Protein AF-A0A067DF90-F1 (afdb_monomer_lite)

Secondary structure (DSSP, 8-state):
----SS-HHHHTS-GGG---EE-TTTSSEE---S-HHHHHHHHHHHHHHHHS-TTSHHHHHHHHTT--SPP--------S--TT-TT--S--S-THHHHHHHHHHTT-

Structure (mmCIF, N/CA/C/O backbone):
data_AF-A0A067DF90-F1
#
_entry.id   AF-A0A067DF90-F1
#
loop_
_atom_site.group_PDB
_atom_site.id
_atom_site.type_symbol
_atom_site.label_atom_id
_atom_site.label_alt_id
_atom_site.label_comp_id
_atom_site.label_asym_id
_atom_site.label_entity_id
_atom_site.label_seq_id
_atom_site.pdbx_PDB_ins_code
_atom_site.Cartn_x
_atom_site.Cartn_y
_atom_site.Cartn_z
_atom_site.occupancy
_atom_site.B_iso_or_equiv
_atom_site.auth_seq_id
_atom_site.auth_comp_id
_atom_site.auth_asym_id
_atom_site.auth_atom_id
_atom_site.pdbx_PDB_model_num
ATOM 1 N N . MET A 1 1 ? 8.302 -11.011 -30.428 1.00 31.69 1 MET A N 1
ATOM 2 C CA . MET A 1 1 ? 8.936 -10.027 -29.526 1.00 31.69 1 MET A CA 1
ATOM 3 C C . MET A 1 1 ? 8.025 -9.886 -28.318 1.00 31.69 1 MET A C 1
ATOM 5 O O . MET A 1 1 ? 6.867 -9.534 -28.510 1.00 31.69 1 MET A O 1
ATOM 9 N N . VAL A 1 2 ? 8.470 -10.284 -27.124 1.00 34.84 2 VAL A N 1
ATOM 10 C CA . VAL A 1 2 ? 7.634 -10.216 -25.913 1.00 34.84 2 VAL A CA 1
ATOM 11 C C . VAL A 1 2 ? 7.670 -8.782 -25.394 1.00 34.84 2 VAL A C 1
ATOM 13 O O . VAL A 1 2 ? 8.728 -8.313 -24.986 1.00 34.84 2 VAL A O 1
ATOM 16 N N . LYS A 1 3 ? 6.527 -8.091 -25.425 1.00 39.72 3 LYS A N 1
ATOM 17 C CA . LYS A 1 3 ? 6.344 -6.819 -24.719 1.00 39.72 3 LYS A CA 1
ATOM 18 C C . LYS A 1 3 ? 6.401 -7.101 -23.213 1.00 39.72 3 LYS A C 1
ATOM 20 O O . LYS A 1 3 ? 5.570 -7.858 -22.715 1.00 39.72 3 LYS A O 1
ATOM 25 N N . LYS A 1 4 ? 7.376 -6.523 -22.511 1.00 48.94 4 LYS A N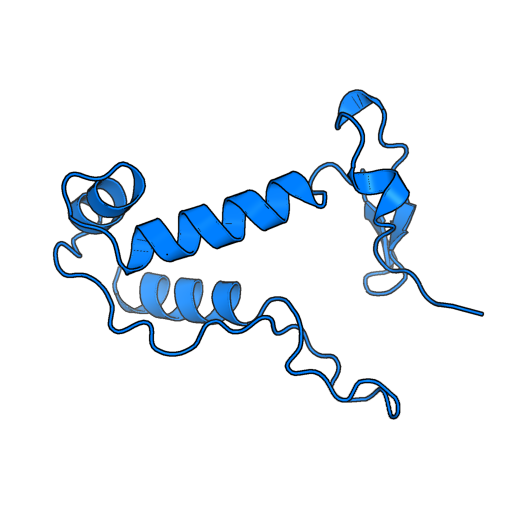 1
ATOM 26 C CA . LYS A 1 4 ? 7.442 -6.472 -21.043 1.00 48.94 4 LYS A CA 1
ATOM 27 C C . LYS A 1 4 ? 7.373 -4.997 -20.653 1.00 48.94 4 LYS A C 1
ATOM 29 O O . LYS A 1 4 ? 8.367 -4.297 -20.794 1.00 48.94 4 LYS A O 1
ATOM 34 N N . SER A 1 5 ? 6.208 -4.555 -20.185 1.00 56.06 5 SER A N 1
ATOM 35 C CA . SER A 1 5 ? 5.989 -3.197 -19.662 1.00 56.06 5 SER A CA 1
ATOM 36 C C . SER A 1 5 ? 6.450 -3.024 -18.208 1.00 56.06 5 SER A C 1
ATOM 38 O O . SER A 1 5 ? 6.328 -1.937 -17.670 1.00 56.06 5 SER A O 1
ATOM 40 N N . ILE A 1 6 ? 6.888 -4.119 -17.573 1.00 62.28 6 ILE A N 1
ATOM 41 C CA . ILE A 1 6 ? 7.594 -4.232 -16.290 1.00 62.28 6 ILE A CA 1
ATOM 42 C C . ILE A 1 6 ? 8.449 -5.505 -16.399 1.00 62.28 6 ILE A C 1
ATOM 44 O O . ILE A 1 6 ? 8.002 -6.519 -16.953 1.00 62.28 6 ILE A O 1
ATOM 48 N N . SER A 1 7 ? 9.673 -5.491 -15.863 1.00 66.44 7 SER A N 1
ATOM 49 C CA . SER A 1 7 ? 10.487 -6.704 -15.725 1.00 66.44 7 SER A CA 1
ATOM 50 C C . SER A 1 7 ? 10.585 -7.132 -14.264 1.00 66.44 7 SER A C 1
ATOM 52 O O . SER A 1 7 ? 11.273 -6.494 -13.470 1.00 66.44 7 SER A O 1
ATOM 54 N N . LEU A 1 8 ? 9.946 -8.259 -13.930 1.00 64.69 8 LEU A N 1
ATOM 55 C CA . LEU A 1 8 ? 9.932 -8.824 -12.576 1.00 64.69 8 LEU A CA 1
ATOM 56 C C . LEU A 1 8 ? 11.345 -8.926 -11.969 1.00 64.69 8 LEU A C 1
ATOM 58 O O . LEU A 1 8 ? 11.586 -8.407 -10.885 1.00 64.69 8 LEU A O 1
ATOM 62 N N . GLU A 1 9 ? 12.295 -9.504 -12.707 1.00 70.50 9 GLU A N 1
ATOM 63 C CA . GLU A 1 9 ? 13.699 -9.665 -12.286 1.00 70.50 9 GLU A CA 1
ATOM 64 C C . GLU A 1 9 ? 14.409 -8.328 -12.017 1.00 70.50 9 GLU A C 1
ATOM 66 O O . GLU A 1 9 ? 15.255 -8.244 -11.128 1.00 70.50 9 GLU A O 1
ATOM 71 N N . ALA A 1 10 ? 14.060 -7.265 -12.752 1.00 68.88 10 ALA A N 1
ATOM 72 C CA . ALA A 1 10 ? 14.619 -5.938 -12.505 1.00 68.88 10 ALA A CA 1
ATOM 73 C C . ALA A 1 10 ? 14.043 -5.322 -11.219 1.00 68.88 10 ALA A C 1
ATOM 75 O O . ALA A 1 10 ? 14.794 -4.723 -10.455 1.00 68.88 10 ALA A O 1
ATOM 76 N N . SER A 1 11 ? 12.747 -5.540 -10.971 1.00 70.31 11 SER A N 1
ATOM 77 C CA . SER A 1 11 ? 11.956 -4.945 -9.882 1.00 70.31 11 SER A CA 1
ATOM 78 C C . SER A 1 11 ? 12.090 -5.612 -8.501 1.00 70.31 11 SER A C 1
ATOM 80 O O . SER A 1 11 ? 11.521 -5.121 -7.533 1.00 70.31 11 SER A O 1
ATOM 82 N N . ILE A 1 12 ? 12.803 -6.740 -8.399 1.00 80.44 12 ILE A N 1
ATOM 83 C CA . ILE A 1 12 ? 13.037 -7.478 -7.137 1.00 80.44 12 ILE A CA 1
ATOM 84 C C . ILE A 1 12 ? 14.237 -6.916 -6.348 1.00 80.44 12 ILE A C 1
ATOM 86 O O . ILE A 1 12 ? 14.379 -7.174 -5.154 1.00 80.44 12 ILE A O 1
ATOM 90 N N . ARG A 1 13 ? 15.121 -6.157 -7.004 1.00 78.31 13 ARG A N 1
ATOM 91 C CA . ARG A 1 13 ? 16.328 -5.578 -6.390 1.00 78.31 13 ARG A CA 1
ATOM 92 C C . ARG A 1 13 ? 15.995 -4.366 -5.498 1.00 78.31 13 ARG A C 1
ATOM 94 O O . ARG A 1 13 ? 14.899 -3.812 -5.647 1.00 78.31 13 ARG A O 1
ATOM 101 N N . PRO A 1 14 ? 16.907 -3.932 -4.602 1.00 83.50 14 PRO A N 1
ATOM 102 C CA . PRO A 1 14 ? 16.798 -2.633 -3.929 1.00 83.50 14 PRO A CA 1
ATOM 103 C C . PRO A 1 14 ? 16.529 -1.525 -4.951 1.00 83.50 14 PRO A C 1
ATOM 105 O O . PRO A 1 14 ? 17.020 -1.612 -6.078 1.00 83.50 14 PRO A O 1
ATOM 108 N N . TRP A 1 15 ? 15.706 -0.536 -4.600 1.00 79.50 15 TRP A N 1
ATOM 109 C CA . TRP A 1 15 ? 15.245 0.484 -5.553 1.00 79.50 15 TRP A CA 1
ATOM 110 C C . TRP A 1 15 ? 16.409 1.320 -6.107 1.00 79.50 15 TRP A C 1
ATOM 112 O O . TRP A 1 15 ? 16.375 1.720 -7.265 1.00 79.50 15 TRP A O 1
ATOM 122 N N . GLU A 1 16 ? 17.478 1.472 -5.324 1.00 86.38 16 GLU A N 1
ATOM 123 C CA . GLU A 1 16 ? 18.732 2.132 -5.686 1.00 86.38 16 GLU A CA 1
ATOM 124 C C . GLU A 1 16 ? 19.459 1.448 -6.862 1.00 86.38 16 GLU A C 1
ATOM 126 O O . GLU A 1 16 ? 20.142 2.110 -7.642 1.00 86.38 16 GLU A O 1
ATOM 131 N N . ASP A 1 17 ? 19.298 0.127 -7.008 1.00 87.00 17 ASP A N 1
ATOM 132 C CA . ASP A 1 17 ? 19.950 -0.703 -8.033 1.00 87.00 17 ASP A CA 1
ATOM 133 C C . ASP A 1 17 ? 19.073 -0.917 -9.286 1.00 87.00 17 ASP A C 1
ATOM 135 O O . ASP A 1 17 ? 19.441 -1.674 -10.204 1.00 87.00 17 ASP A O 1
ATOM 139 N N . ARG A 1 18 ? 17.881 -0.305 -9.336 1.00 85.81 18 ARG A N 1
ATOM 140 C CA . ARG A 1 18 ? 16.942 -0.439 -10.458 1.00 85.81 18 ARG A CA 1
ATOM 141 C C . ARG A 1 18 ? 17.324 0.560 -11.563 1.00 85.81 18 ARG A C 1
ATOM 143 O O . ARG A 1 18 ? 17.358 1.759 -11.323 1.00 85.81 18 ARG A O 1
ATOM 150 N N . PRO A 1 19 ? 17.629 0.096 -12.792 1.00 83.06 19 PRO A N 1
ATOM 151 C CA . PRO A 1 19 ? 18.085 0.970 -13.877 1.00 83.06 19 PRO A CA 1
ATOM 152 C C . PRO A 1 19 ? 16.946 1.753 -14.549 1.00 83.06 19 PRO A C 1
ATOM 154 O O . PRO A 1 19 ? 17.209 2.550 -15.452 1.00 83.06 19 PRO A O 1
ATOM 157 N N . GLY A 1 20 ? 15.693 1.481 -14.171 1.00 82.62 20 GLY A N 1
ATOM 158 C CA . GLY A 1 20 ? 14.517 1.892 -14.920 1.00 82.62 20 GLY A CA 1
ATOM 159 C C . GLY A 1 20 ? 14.415 1.263 -16.312 1.00 82.62 20 GLY A C 1
ATOM 160 O O . GLY A 1 20 ? 15.269 0.482 -16.750 1.00 82.62 20 GLY A O 1
ATOM 161 N N . HIS A 1 21 ? 13.363 1.637 -17.036 1.00 82.62 21 HIS A N 1
ATOM 162 C CA . HIS A 1 21 ? 13.183 1.298 -18.444 1.00 82.62 21 HIS A CA 1
ATOM 163 C C . HIS A 1 21 ? 12.232 2.273 -19.157 1.00 82.62 21 HIS A C 1
ATOM 165 O O . HIS A 1 21 ? 11.504 3.050 -18.540 1.00 82.62 21 HIS A O 1
ATOM 171 N N . PHE A 1 22 ? 12.206 2.221 -20.490 1.00 80.75 22 PHE A N 1
ATOM 172 C CA . PHE A 1 22 ? 11.228 2.961 -21.288 1.00 80.75 22 PHE A CA 1
ATOM 173 C C . PHE A 1 22 ? 9.913 2.177 -21.402 1.00 80.75 22 PHE A C 1
ATOM 175 O O . PHE A 1 22 ? 9.890 1.088 -21.981 1.00 80.75 22 PHE A O 1
ATOM 182 N N . GLY A 1 23 ? 8.820 2.727 -20.870 1.00 72.50 23 GLY A N 1
ATOM 183 C CA . GLY A 1 23 ? 7.508 2.084 -20.853 1.00 72.50 23 GLY A CA 1
ATOM 184 C C . GLY A 1 23 ? 6.824 2.095 -22.224 1.00 72.50 23 GLY A C 1
ATOM 185 O O . GLY A 1 23 ? 6.528 3.154 -22.777 1.00 72.50 23 GLY A O 1
ATOM 186 N N . ASP A 1 24 ? 6.497 0.912 -22.755 1.00 69.38 24 ASP A N 1
ATOM 187 C CA . ASP A 1 24 ? 5.937 0.737 -24.107 1.00 69.38 24 ASP A CA 1
ATOM 188 C C . ASP A 1 24 ? 4.419 0.996 -24.229 1.00 69.38 24 ASP A C 1
ATOM 190 O O . ASP A 1 24 ? 3.853 0.832 -25.312 1.00 69.38 24 ASP A O 1
ATOM 194 N N . ILE A 1 25 ? 3.772 1.404 -23.131 1.00 70.81 25 ILE A N 1
ATOM 195 C CA . ILE A 1 25 ? 2.342 1.754 -23.061 1.00 70.81 25 ILE A CA 1
ATOM 196 C C . ILE A 1 25 ? 2.160 3.275 -23.145 1.00 70.81 25 ILE A C 1
ATOM 198 O O . ILE A 1 25 ? 1.479 3.768 -24.039 1.00 70.81 25 ILE A O 1
ATOM 202 N N . TRP A 1 26 ? 2.806 4.015 -22.240 1.00 74.38 26 TRP A N 1
ATOM 203 C CA . TRP A 1 26 ? 2.617 5.462 -22.063 1.00 74.38 26 TRP A CA 1
ATOM 204 C C . TRP A 1 26 ? 3.780 6.322 -22.590 1.00 74.38 26 TRP A C 1
ATOM 206 O O . TRP A 1 26 ? 3.758 7.539 -22.440 1.00 74.38 26 TRP A O 1
ATOM 216 N N . MET A 1 27 ? 4.780 5.707 -23.237 1.00 79.62 27 MET A N 1
ATOM 217 C CA . MET A 1 27 ? 5.892 6.382 -23.930 1.00 79.62 27 MET A CA 1
ATOM 218 C C . MET A 1 27 ? 6.769 7.291 -23.042 1.00 79.62 27 MET A C 1
ATOM 220 O O . MET A 1 27 ? 7.323 8.278 -23.527 1.00 79.62 27 MET A O 1
ATOM 224 N N . TYR A 1 28 ? 6.933 6.956 -21.759 1.00 78.31 28 TYR A N 1
ATOM 225 C CA . TYR A 1 28 ? 7.835 7.660 -20.841 1.00 78.31 28 TYR A CA 1
ATOM 226 C C . TYR A 1 28 ? 8.836 6.711 -20.168 1.00 78.31 28 TYR A C 1
ATOM 228 O O . TYR A 1 28 ? 8.650 5.493 -20.144 1.00 78.31 28 TYR A O 1
ATOM 236 N N . TRP A 1 29 ? 9.921 7.274 -19.633 1.00 81.94 29 TRP A N 1
ATOM 237 C CA . TRP A 1 29 ? 10.912 6.527 -18.858 1.00 81.94 29 TRP A CA 1
ATOM 238 C C . TRP A 1 29 ? 10.453 6.376 -17.405 1.00 81.94 29 TRP A C 1
ATOM 240 O O . TRP A 1 29 ? 10.180 7.378 -16.749 1.00 81.94 29 TRP A O 1
ATOM 250 N N . THR A 1 30 ? 10.378 5.142 -16.911 1.00 80.06 30 THR A N 1
ATOM 251 C CA . THR A 1 30 ? 10.164 4.831 -15.491 1.00 80.06 30 THR A CA 1
ATOM 252 C C . THR A 1 30 ? 11.494 4.464 -14.839 1.00 80.06 30 THR A C 1
ATOM 254 O O . THR A 1 30 ? 12.370 3.902 -15.492 1.00 80.06 30 THR A O 1
ATOM 257 N N . ASP A 1 31 ? 11.652 4.779 -13.559 1.00 82.19 31 ASP A N 1
ATOM 258 C CA . ASP A 1 31 ? 12.794 4.390 -12.723 1.00 82.19 31 ASP A CA 1
ATOM 259 C C . ASP A 1 31 ? 12.673 2.959 -12.158 1.00 82.19 31 ASP A C 1
ATOM 261 O O . ASP A 1 31 ? 13.635 2.426 -11.611 1.00 82.19 31 ASP A O 1
ATOM 265 N N . ASP A 1 32 ? 11.509 2.315 -12.324 1.00 80.69 32 ASP A N 1
ATOM 266 C CA . ASP A 1 32 ? 11.121 1.067 -11.645 1.00 80.69 32 ASP A CA 1
ATOM 267 C C . ASP A 1 32 ? 11.133 1.174 -10.099 1.00 80.69 32 ASP A C 1
ATOM 269 O O . ASP A 1 32 ? 11.174 0.160 -9.394 1.00 80.69 32 ASP A O 1
ATOM 273 N N . GLY A 1 33 ? 11.053 2.393 -9.546 1.00 78.62 33 GLY A N 1
ATOM 274 C CA . GLY A 1 33 ? 11.030 2.653 -8.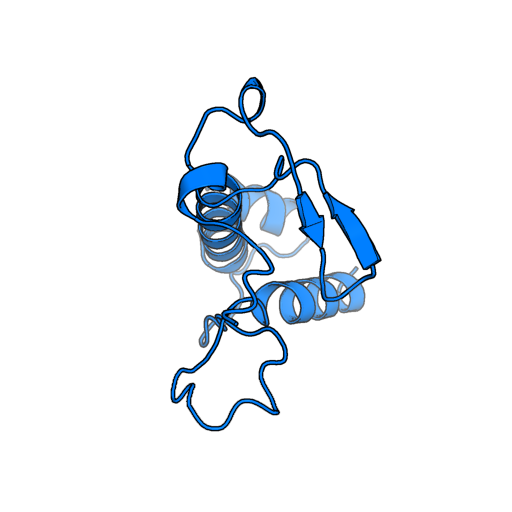102 1.00 78.62 33 GLY A CA 1
ATOM 275 C C . GLY A 1 33 ? 9.830 2.012 -7.398 1.00 78.62 33 GLY A C 1
ATOM 276 O O . GLY A 1 33 ? 9.964 1.493 -6.292 1.00 78.62 33 GLY A O 1
ATOM 277 N N . LEU A 1 34 ? 8.683 1.941 -8.082 1.00 77.75 34 LEU A N 1
ATOM 278 C CA . LEU A 1 34 ? 7.560 1.075 -7.713 1.00 77.75 34 LEU A CA 1
ATOM 279 C C . LEU A 1 34 ? 7.708 -0.273 -8.429 1.00 77.75 34 LEU A C 1
ATOM 281 O O . LEU A 1 34 ? 7.429 -0.402 -9.622 1.00 77.75 34 LEU A O 1
ATOM 285 N N . GLY A 1 35 ? 8.192 -1.271 -7.696 1.00 78.69 35 GLY A N 1
ATOM 286 C CA . GLY A 1 35 ? 8.469 -2.619 -8.176 1.00 78.69 35 GLY A CA 1
ATOM 287 C C . GLY A 1 35 ? 7.603 -3.677 -7.497 1.00 78.69 35 GLY A C 1
ATOM 288 O O . GLY A 1 35 ? 6.586 -3.389 -6.867 1.00 78.69 35 GLY A O 1
ATOM 289 N N . TYR A 1 36 ? 7.990 -4.945 -7.654 1.00 79.94 36 TYR A N 1
ATOM 290 C CA . TYR A 1 36 ? 7.158 -6.082 -7.252 1.00 79.94 36 TYR A CA 1
ATOM 291 C C . TYR A 1 36 ? 6.800 -6.084 -5.759 1.00 79.94 36 TYR A C 1
ATOM 293 O O . TYR A 1 36 ? 5.648 -6.336 -5.404 1.00 79.94 36 TYR A O 1
ATOM 301 N N . PHE A 1 37 ? 7.769 -5.809 -4.882 1.00 81.69 37 PHE A N 1
ATOM 302 C CA . PHE A 1 37 ? 7.528 -5.811 -3.439 1.00 81.69 37 PHE A CA 1
ATOM 303 C C . PHE A 1 37 ? 6.692 -4.614 -2.993 1.00 81.69 37 PHE A C 1
ATOM 305 O O . PHE A 1 37 ? 5.858 -4.764 -2.101 1.00 81.69 37 PHE A O 1
ATOM 312 N N . GLU A 1 38 ? 6.874 -3.458 -3.631 1.00 83.00 38 GLU A N 1
ATOM 313 C CA . GLU A 1 38 ? 6.099 -2.259 -3.335 1.00 83.00 38 GLU A CA 1
ATOM 314 C C . GLU A 1 38 ? 4.624 -2.467 -3.723 1.00 83.00 38 GLU A C 1
ATOM 316 O O . GLU A 1 38 ? 3.752 -2.279 -2.877 1.00 83.00 38 GLU A O 1
ATOM 321 N N . PHE A 1 39 ? 4.342 -2.996 -4.922 1.00 79.75 39 PHE A N 1
ATOM 322 C CA . PHE A 1 39 ? 2.976 -3.346 -5.344 1.00 79.75 39 PHE A CA 1
ATOM 323 C C . PHE A 1 39 ? 2.339 -4.464 -4.505 1.00 79.75 39 PHE A C 1
ATOM 325 O O . PHE A 1 39 ? 1.147 -4.405 -4.200 1.00 79.75 39 PHE A O 1
ATOM 332 N N . LEU A 1 40 ? 3.104 -5.491 -4.112 1.00 84.06 40 LEU A N 1
ATOM 333 C CA . LEU A 1 40 ? 2.595 -6.547 -3.229 1.00 84.06 40 LEU A CA 1
ATOM 334 C C . LEU A 1 40 ? 2.196 -5.975 -1.863 1.00 84.06 40 LEU A C 1
ATOM 336 O O . LEU A 1 40 ? 1.153 -6.346 -1.322 1.00 84.06 40 LEU A O 1
ATOM 340 N N . LYS A 1 41 ? 3.009 -5.065 -1.317 1.00 86.19 41 LYS A N 1
ATOM 341 C CA . LYS A 1 41 ? 2.710 -4.395 -0.055 1.00 86.19 41 LYS A CA 1
ATOM 342 C C . LYS A 1 41 ? 1.494 -3.477 -0.188 1.00 86.19 41 LYS A C 1
ATOM 344 O O . LYS A 1 41 ? 0.589 -3.595 0.626 1.00 86.19 41 LYS A O 1
ATOM 349 N N . GLU A 1 42 ? 1.423 -2.648 -1.230 1.00 83.81 42 GLU A N 1
ATOM 350 C CA . GLU A 1 42 ? 0.279 -1.762 -1.499 1.00 83.81 42 GLU A CA 1
ATOM 351 C C . GLU A 1 42 ? -1.041 -2.548 -1.585 1.00 83.81 42 GLU A C 1
ATOM 353 O O . GLU A 1 42 ? -2.050 -2.140 -1.008 1.00 83.81 42 GLU A O 1
ATOM 358 N N . ALA A 1 43 ? -1.036 -3.715 -2.239 1.00 83.69 43 ALA A N 1
ATOM 359 C CA . ALA A 1 43 ? -2.209 -4.582 -2.327 1.00 83.69 43 ALA A CA 1
ATOM 360 C C . ALA A 1 43 ? -2.647 -5.137 -0.958 1.00 83.69 43 ALA A C 1
ATOM 362 O O . ALA A 1 43 ? -3.845 -5.209 -0.683 1.00 83.69 43 ALA A O 1
ATOM 363 N N . LEU A 1 44 ? -1.700 -5.514 -0.091 1.00 88.88 44 LEU A N 1
ATOM 364 C CA . LEU A 1 44 ? -1.990 -5.984 1.269 1.00 88.88 44 LEU A CA 1
ATOM 365 C C . LEU A 1 44 ? -2.471 -4.841 2.175 1.00 88.88 44 LEU A C 1
ATOM 367 O O . LEU A 1 44 ? -3.502 -4.990 2.831 1.00 88.88 44 LEU A O 1
ATOM 371 N N . ASP A 1 45 ? -1.781 -3.699 2.148 1.00 89.88 45 ASP A N 1
ATOM 372 C CA . ASP A 1 45 ? -2.125 -2.481 2.891 1.00 89.88 45 ASP A CA 1
ATOM 373 C C . ASP A 1 45 ? -3.545 -1.996 2.512 1.00 89.88 45 ASP A C 1
ATOM 375 O O . ASP A 1 45 ? -4.355 -1.683 3.385 1.00 89.88 45 ASP A O 1
ATOM 379 N N . SER A 1 46 ? -3.909 -2.042 1.222 1.00 86.06 46 SER A N 1
ATOM 380 C CA . SER A 1 46 ? -5.258 -1.699 0.727 1.00 86.06 46 SER A CA 1
ATOM 381 C C . SER A 1 46 ? -6.350 -2.659 1.223 1.00 86.06 46 SER A C 1
ATOM 383 O O . SER A 1 46 ? -7.466 -2.240 1.544 1.00 86.06 46 SER A O 1
ATOM 385 N N . ILE A 1 47 ? -6.050 -3.960 1.305 1.00 88.50 47 ILE A N 1
ATOM 386 C CA . ILE A 1 47 ? -6.987 -4.958 1.843 1.00 88.50 47 ILE A CA 1
ATOM 387 C C . ILE A 1 47 ? -7.158 -4.771 3.357 1.00 88.50 47 ILE A C 1
ATOM 389 O O . ILE A 1 47 ? -8.292 -4.827 3.842 1.00 88.50 47 ILE A O 1
ATOM 393 N N . GLU A 1 48 ? -6.076 -4.505 4.099 1.00 91.31 48 GLU A N 1
ATOM 394 C CA . GLU A 1 48 ? -6.149 -4.172 5.527 1.00 91.31 48 GLU A CA 1
ATOM 395 C C . GLU A 1 48 ? -6.999 -2.913 5.741 1.00 91.31 48 GLU A C 1
ATOM 397 O O . GLU A 1 48 ? -7.951 -2.950 6.525 1.00 91.31 48 GLU A O 1
ATOM 402 N N . PHE A 1 49 ? -6.731 -1.840 4.988 1.00 90.25 49 PHE A N 1
ATOM 403 C CA . PHE A 1 49 ? -7.494 -0.594 5.045 1.00 90.25 49 PHE A CA 1
ATOM 404 C C . PHE A 1 49 ? -9.000 -0.841 4.910 1.00 90.25 49 PHE A C 1
ATOM 406 O O . PHE A 1 49 ? -9.767 -0.360 5.744 1.00 90.25 49 PHE A O 1
ATOM 413 N N . ALA A 1 50 ? -9.450 -1.644 3.937 1.00 89.62 50 ALA A N 1
ATOM 414 C CA . ALA A 1 50 ? -10.883 -1.908 3.788 1.00 89.62 50 ALA A CA 1
ATOM 415 C C . ALA A 1 50 ? -11.493 -2.831 4.842 1.00 89.62 50 ALA A C 1
ATOM 417 O O . ALA A 1 50 ? -12.638 -2.612 5.238 1.00 89.62 50 ALA A O 1
ATOM 418 N N . ARG A 1 51 ? -10.796 -3.911 5.212 1.00 89.94 51 ARG A N 1
ATOM 419 C CA . ARG A 1 51 ? -11.411 -5.059 5.902 1.00 89.94 51 ARG A CA 1
ATOM 420 C C . ARG A 1 51 ? -11.046 -5.197 7.370 1.00 89.94 51 ARG A C 1
ATOM 422 O O . ARG A 1 51 ? -11.724 -5.945 8.071 1.00 89.94 51 ARG A O 1
ATOM 429 N N . SER A 1 52 ? -9.999 -4.520 7.823 1.00 93.00 52 SER A N 1
ATOM 430 C CA . SER A 1 52 ? -9.462 -4.701 9.167 1.00 93.00 52 SER A CA 1
ATOM 431 C C . SER A 1 52 ? -10.215 -3.897 10.231 1.00 93.00 52 SER A C 1
ATOM 433 O O . SER A 1 52 ? -10.957 -2.952 9.939 1.00 93.00 52 SER A O 1
ATOM 435 N N . ASP A 1 53 ? -10.007 -4.288 11.484 1.00 95.25 53 ASP A N 1
ATOM 436 C CA . ASP A 1 53 ? -10.559 -3.648 12.678 1.00 95.25 53 ASP A CA 1
ATOM 437 C C . ASP A 1 5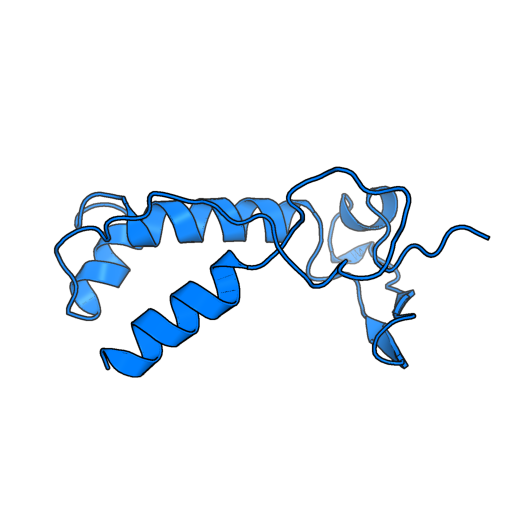3 ? -10.083 -2.182 12.801 1.00 95.25 53 ASP A C 1
ATOM 439 O O . ASP A 1 53 ? -8.929 -1.897 12.457 1.00 95.25 53 ASP A O 1
ATOM 443 N N . PRO A 1 54 ? -10.910 -1.238 13.292 1.00 94.19 54 PRO A N 1
ATOM 444 C CA . PRO A 1 54 ? -10.517 0.164 13.477 1.00 94.19 54 PRO A CA 1
ATOM 445 C C . PRO A 1 54 ? -9.329 0.394 14.434 1.00 94.19 54 PRO A C 1
ATOM 447 O O . PRO A 1 54 ? -8.808 1.502 14.474 1.00 94.19 54 PRO A O 1
ATOM 450 N N . ASN A 1 55 ? -8.864 -0.613 15.181 1.00 94.75 55 ASN A N 1
ATOM 451 C CA . ASN A 1 55 ? -7.651 -0.538 16.007 1.00 94.75 55 ASN A CA 1
ATOM 452 C C . ASN A 1 55 ? -6.377 -1.040 15.290 1.00 94.75 55 ASN A C 1
ATOM 454 O O . ASN A 1 55 ? -5.295 -1.022 15.875 1.00 94.75 55 ASN A O 1
ATOM 458 N N . SER A 1 56 ? -6.486 -1.516 14.044 1.00 95.38 56 SER A N 1
ATOM 459 C CA . SER A 1 56 ? -5.334 -1.902 13.212 1.00 95.38 56 SER A CA 1
ATOM 460 C C . SER A 1 56 ? -4.646 -0.695 12.566 1.00 95.38 56 SER A C 1
ATOM 462 O O . SER A 1 56 ? -5.190 0.412 12.561 1.00 95.38 56 SER A O 1
ATOM 464 N N . THR A 1 57 ? -3.458 -0.900 11.990 1.00 95.12 57 THR A N 1
ATOM 465 C CA . THR A 1 57 ? -2.665 0.173 11.372 1.00 95.12 57 THR A CA 1
ATOM 466 C C . THR A 1 57 ? -3.470 0.897 10.301 1.00 95.12 57 THR A C 1
ATOM 468 O O . THR A 1 57 ? -3.681 2.100 10.415 1.00 95.12 57 THR A O 1
ATOM 471 N N . TRP A 1 58 ? -3.996 0.180 9.309 1.00 93.38 58 TRP A N 1
ATOM 472 C CA . TRP A 1 58 ? -4.742 0.807 8.217 1.00 93.38 58 TRP A CA 1
ATOM 473 C C . TRP A 1 58 ? -6.241 0.948 8.499 1.00 93.38 58 TRP A C 1
ATOM 475 O O . TRP A 1 58 ? -6.862 1.905 8.034 1.00 93.38 58 TRP A O 1
ATOM 485 N N . GLY A 1 59 ? -6.826 0.071 9.321 1.00 92.50 59 GLY A N 1
ATOM 486 C CA . GLY A 1 59 ? -8.217 0.220 9.759 1.00 92.50 59 GLY A CA 1
ATOM 487 C C . GLY A 1 59 ? -8.443 1.460 10.634 1.00 92.50 59 GLY A C 1
ATOM 488 O O . GLY A 1 59 ? -9.502 2.078 10.539 1.00 92.50 59 GLY A O 1
ATOM 489 N N . SER A 1 60 ? -7.448 1.884 11.424 1.00 95.75 60 SER A N 1
ATOM 490 C CA . SER A 1 60 ? -7.522 3.137 12.192 1.00 95.75 60 SER A CA 1
ATOM 491 C C . SER A 1 60 ? -7.493 4.380 11.303 1.00 95.75 60 SER A C 1
ATOM 493 O O . SER A 1 60 ? -8.219 5.335 11.576 1.00 95.75 60 SER A O 1
ATOM 495 N N . VAL A 1 61 ? -6.748 4.351 10.190 1.00 94.50 61 VAL A N 1
ATOM 496 C CA . VAL A 1 61 ? -6.783 5.414 9.172 1.00 94.50 61 VAL A CA 1
ATOM 497 C C . VAL A 1 61 ? -8.168 5.476 8.523 1.00 94.50 61 VAL A C 1
ATOM 499 O O . VAL A 1 61 ? -8.755 6.554 8.464 1.00 94.50 61 VAL A O 1
ATOM 502 N N . ARG A 1 62 ? -8.743 4.327 8.129 1.00 93.00 62 ARG A N 1
ATOM 503 C CA . ARG A 1 62 ? -10.120 4.248 7.602 1.00 93.00 62 ARG A CA 1
ATOM 504 C C . ARG A 1 62 ? -11.135 4.853 8.586 1.00 93.00 62 ARG A C 1
ATOM 506 O O . ARG A 1 62 ? -11.959 5.681 8.200 1.00 93.00 62 ARG A O 1
ATOM 513 N N . ALA A 1 63 ? -11.034 4.497 9.867 1.00 92.25 63 ALA A N 1
ATOM 514 C CA . ALA A 1 63 ? -11.902 5.022 10.918 1.00 92.25 63 ALA A CA 1
ATOM 515 C C . ALA A 1 63 ? -11.735 6.538 11.131 1.00 92.25 63 ALA A C 1
ATOM 517 O O . ALA A 1 63 ? -12.731 7.252 11.245 1.00 92.25 63 ALA A O 1
ATOM 518 N N . ALA A 1 64 ? -10.497 7.043 11.127 1.00 93.44 64 ALA A N 1
ATOM 519 C CA . ALA A 1 64 ? -10.194 8.469 11.250 1.00 93.44 64 ALA A CA 1
ATOM 520 C C . ALA A 1 64 ? -10.697 9.300 10.054 1.00 93.44 64 ALA A C 1
ATOM 522 O O . ALA A 1 64 ? -11.029 10.471 10.224 1.00 93.44 64 ALA A O 1
ATOM 523 N N . MET A 1 65 ? -10.816 8.690 8.870 1.00 89.94 65 MET A N 1
ATOM 524 C CA . MET A 1 65 ? -11.445 9.281 7.679 1.00 89.94 65 MET A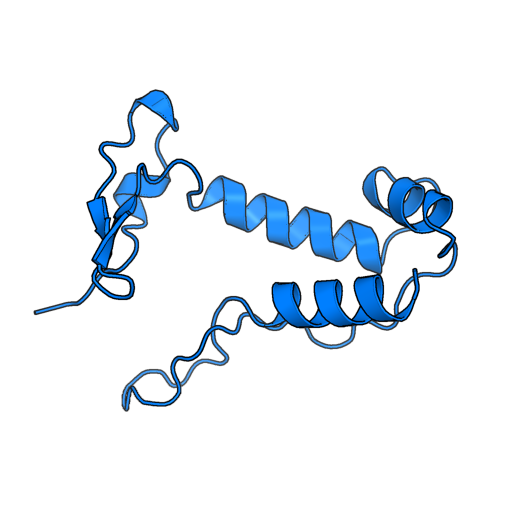 CA 1
ATOM 525 C C . MET A 1 65 ? -12.988 9.271 7.724 1.00 89.94 65 MET A C 1
ATOM 527 O O . MET A 1 65 ? -13.621 9.633 6.741 1.00 89.94 65 MET A O 1
ATOM 531 N N . GLY A 1 66 ? -13.609 8.862 8.838 1.00 89.12 66 GLY A N 1
ATOM 532 C CA . GLY A 1 66 ? -15.069 8.833 9.003 1.00 89.12 66 GLY A CA 1
ATOM 533 C C . GLY A 1 66 ? -15.730 7.485 8.695 1.00 89.12 66 GLY A C 1
ATOM 534 O O . GLY A 1 66 ? -16.950 7.375 8.797 1.00 89.12 66 GLY A O 1
ATOM 535 N N . HIS A 1 67 ? -14.948 6.446 8.383 1.00 88.88 67 HIS A N 1
ATOM 536 C CA . HIS A 1 67 ? -15.436 5.109 8.024 1.00 88.88 67 HIS A CA 1
ATOM 537 C C . HIS A 1 67 ? -15.010 4.048 9.062 1.00 88.88 67 HIS A C 1
ATOM 539 O O . HIS A 1 67 ? -14.120 3.235 8.799 1.00 88.88 67 HIS A O 1
ATOM 545 N N . PRO A 1 68 ? -15.599 4.036 10.275 1.00 91.94 68 PRO A N 1
ATOM 546 C CA . PRO A 1 68 ? -15.228 3.074 11.314 1.00 91.94 68 PRO A CA 1
ATOM 547 C C . PRO A 1 68 ? -15.537 1.629 10.902 1.00 91.94 68 PRO A C 1
ATOM 549 O O . PRO A 1 68 ? -14.719 0.736 11.132 1.00 91.94 68 PRO A O 1
ATOM 552 N N . ASP A 1 69 ? -16.670 1.403 10.236 1.00 92.56 69 ASP A N 1
ATOM 553 C CA . ASP A 1 69 ? -17.088 0.081 9.773 1.00 92.56 69 ASP A CA 1
ATOM 554 C C . ASP A 1 69 ? -16.260 -0.397 8.560 1.00 92.56 69 ASP A C 1
ATOM 556 O O . ASP A 1 69 ? -15.955 0.402 7.670 1.00 92.56 69 ASP A O 1
ATOM 560 N N . PRO A 1 70 ? -15.885 -1.690 8.481 1.00 91.25 70 PRO A N 1
ATOM 561 C CA . PRO A 1 70 ? -15.200 -2.246 7.314 1.00 91.25 70 PRO A CA 1
ATOM 562 C C . PRO A 1 70 ? -16.087 -2.283 6.061 1.00 91.25 70 PRO A C 1
ATOM 564 O O . PRO A 1 70 ? -17.263 -2.645 6.129 1.00 91.25 70 PRO A O 1
ATOM 567 N N . PHE A 1 71 ? -15.503 -2.029 4.888 1.00 86.75 71 PHE A N 1
ATOM 568 C CA . PHE A 1 71 ? -16.212 -2.153 3.609 1.00 86.75 71 PHE A CA 1
ATOM 569 C C . PHE A 1 71 ? -16.517 -3.623 3.268 1.00 86.75 71 PHE A C 1
ATOM 571 O O . PHE A 1 71 ? -15.761 -4.538 3.610 1.00 86.75 71 PHE A O 1
ATOM 578 N N . ASP A 1 72 ? -17.596 -3.876 2.524 1.00 86.56 72 ASP A N 1
ATOM 579 C CA . ASP A 1 72 ? -17.964 -5.212 2.022 1.00 86.56 72 ASP A CA 1
ATOM 580 C C . ASP A 1 72 ? -17.150 -5.595 0.765 1.00 86.56 72 ASP A C 1
ATOM 582 O O . ASP A 1 72 ? -17.677 -5.793 -0.331 1.00 86.56 72 ASP A O 1
ATOM 586 N N . LEU A 1 73 ? -15.821 -5.654 0.914 1.00 81.25 73 LEU A N 1
ATOM 587 C CA . LEU A 1 73 ? -14.892 -6.040 -0.150 1.00 81.25 73 LEU A CA 1
ATOM 588 C C . LEU A 1 73 ? -14.997 -7.550 -0.433 1.00 81.25 73 LEU A C 1
ATOM 590 O O . LEU A 1 73 ? -14.332 -8.365 0.207 1.00 81.25 73 LEU A O 1
ATOM 594 N N . ARG A 1 74 ? -15.834 -7.917 -1.409 1.00 80.06 74 ARG A N 1
ATOM 595 C CA . ARG A 1 74 ? -16.054 -9.316 -1.839 1.00 80.06 74 ARG A CA 1
ATOM 596 C C . ARG A 1 74 ? -15.150 -9.782 -2.978 1.00 80.06 74 ARG A C 1
ATOM 598 O O . ARG A 1 74 ? -14.952 -10.983 -3.141 1.00 80.06 74 ARG A O 1
ATOM 605 N N . TYR A 1 75 ? -14.630 -8.851 -3.776 1.00 75.56 75 TYR A N 1
ATOM 606 C CA . TYR A 1 75 ? -13.860 -9.149 -4.981 1.00 75.56 75 TYR A CA 1
ATOM 607 C C . TYR A 1 75 ? -12.558 -8.353 -4.983 1.00 75.56 75 TYR A C 1
ATOM 609 O O . TYR A 1 75 ? -12.567 -7.128 -4.917 1.00 75.56 75 TYR A O 1
ATOM 617 N N . VAL A 1 76 ? -11.437 -9.066 -5.078 1.00 73.94 76 VAL A N 1
ATOM 618 C CA . VAL A 1 76 ? -10.096 -8.486 -5.183 1.00 73.94 76 VAL A CA 1
ATOM 619 C C . VAL A 1 76 ? -9.687 -8.561 -6.643 1.00 73.94 76 VAL A C 1
ATOM 621 O O . VAL A 1 76 ? -9.253 -9.600 -7.139 1.00 73.94 76 VAL A O 1
ATOM 624 N N . ALA A 1 77 ? -9.888 -7.453 -7.349 1.00 67.75 77 ALA A N 1
ATOM 625 C CA . ALA A 1 77 ? -9.548 -7.347 -8.751 1.00 67.75 77 ALA A CA 1
ATOM 626 C C . ALA A 1 77 ? -8.076 -6.969 -8.924 1.00 67.75 77 ALA A C 1
ATOM 628 O O . ALA A 1 77 ? -7.677 -5.822 -9.142 1.00 67.75 77 ALA A O 1
ATOM 629 N N . ILE A 1 78 ? -7.273 -8.015 -8.966 1.00 68.69 78 ILE A N 1
ATOM 630 C CA . ILE A 1 78 ? -6.221 -8.108 -9.963 1.00 68.69 78 ILE A CA 1
ATOM 631 C C . ILE A 1 78 ? -6.965 -7.749 -11.332 1.00 68.69 78 ILE A C 1
ATOM 633 O O . ILE A 1 78 ? -7.845 -8.473 -11.768 1.00 68.69 78 ILE A O 1
ATOM 637 N N . GLY A 1 79 ? -6.803 -6.516 -11.887 1.00 65.75 79 GLY A N 1
ATOM 638 C CA . GLY A 1 79 ? -7.377 -5.836 -13.112 1.00 65.75 79 GLY A CA 1
ATOM 639 C C . GLY A 1 79 ? -6.412 -5.289 -14.233 1.00 65.75 79 GLY A C 1
ATOM 640 O O . GLY A 1 79 ? -5.677 -6.043 -14.836 1.00 65.75 79 GLY A O 1
ATOM 641 N N . ASN A 1 80 ? -6.404 -3.988 -14.560 1.00 64.19 80 ASN A N 1
ATOM 642 C CA . ASN A 1 80 ? -5.756 -3.373 -15.757 1.00 64.19 80 ASN A CA 1
ATOM 643 C C . ASN A 1 80 ? -6.116 -3.996 -17.122 1.00 64.19 80 ASN A C 1
ATOM 645 O O . ASN A 1 80 ? -6.403 -5.179 -17.284 1.00 64.19 80 ASN A O 1
ATOM 649 N N . GLU A 1 81 ? -6.149 -3.146 -18.137 1.00 63.34 81 GLU A N 1
ATOM 650 C CA . GLU A 1 81 ? -7.100 -3.298 -19.236 1.00 63.34 81 GLU A CA 1
ATOM 651 C C . GLU A 1 81 ? -6.589 -4.199 -20.369 1.00 63.34 81 GLU A C 1
ATOM 653 O O . GLU A 1 81 ? -6.421 -3.788 -21.514 1.00 63.34 81 GLU A O 1
ATOM 658 N N . ASP A 1 82 ? -6.373 -5.480 -20.063 1.00 56.12 82 ASP A N 1
ATOM 659 C CA . ASP A 1 82 ? -5.905 -6.497 -21.011 1.00 56.12 82 ASP A CA 1
ATOM 660 C C . ASP A 1 82 ? -7.014 -7.023 -21.955 1.00 56.12 82 ASP A C 1
ATOM 662 O O . ASP A 1 82 ? -7.032 -8.175 -22.393 1.00 56.12 82 ASP A O 1
ATOM 666 N N . CYS A 1 83 ? -7.940 -6.134 -22.327 1.00 53.34 83 CYS A N 1
ATOM 667 C CA . CYS A 1 83 ? -9.170 -6.388 -23.082 1.00 53.34 83 CYS A CA 1
ATOM 668 C C . CYS A 1 83 ? -8.964 -6.846 -24.545 1.00 53.34 83 CYS A C 1
ATOM 670 O O . CYS A 1 83 ? -9.939 -7.114 -25.247 1.00 53.34 83 CYS A O 1
ATOM 672 N N . GLY A 1 84 ? -7.713 -6.957 -25.016 1.00 51.22 84 GLY A N 1
ATOM 673 C CA . GLY A 1 84 ? -7.365 -7.269 -26.409 1.00 51.22 84 GLY A CA 1
ATOM 674 C C . GLY A 1 84 ? -6.417 -8.457 -26.648 1.00 51.22 84 GLY A C 1
ATOM 675 O O . GLY A 1 84 ? -6.147 -8.778 -27.809 1.00 51.22 84 GLY A O 1
ATOM 676 N N . LYS A 1 85 ? -5.880 -9.129 -25.615 1.00 50.41 85 LYS A N 1
ATOM 677 C CA . LYS A 1 85 ? -4.867 -10.195 -25.802 1.00 50.41 85 LYS A CA 1
ATOM 678 C C . LYS A 1 85 ? -5.477 -11.604 -25.799 1.00 50.41 85 LYS A C 1
ATOM 680 O O . LYS A 1 85 ? -5.759 -12.173 -24.751 1.00 50.41 85 LYS A O 1
ATOM 685 N N . LYS A 1 86 ? -5.548 -12.232 -26.982 1.00 45.34 86 LYS A N 1
ATOM 686 C CA . LYS A 1 86 ? -6.147 -13.571 -27.223 1.00 45.34 86 LYS A CA 1
ATOM 687 C C . LYS A 1 86 ? -5.626 -14.741 -26.362 1.00 45.34 86 LYS A C 1
ATOM 689 O O . LYS A 1 86 ? -6.269 -15.784 -26.350 1.00 45.34 86 LYS A O 1
ATOM 694 N N . ASN A 1 87 ? -4.487 -14.594 -25.681 1.00 46.62 87 ASN A N 1
ATOM 695 C CA . ASN A 1 87 ? -3.797 -15.685 -24.980 1.00 46.62 87 ASN A CA 1
ATOM 696 C C . ASN A 1 87 ? -3.744 -15.516 -23.447 1.00 46.62 87 ASN A C 1
ATOM 698 O O . ASN A 1 87 ? -3.045 -16.281 -22.790 1.00 46.62 87 ASN A O 1
ATOM 702 N N . TYR A 1 88 ? -4.448 -14.534 -22.871 1.00 44.59 88 TYR A N 1
ATOM 703 C CA . TYR A 1 88 ? -4.516 -14.338 -21.418 1.00 44.59 88 TYR A CA 1
ATOM 704 C C . TYR A 1 88 ? -5.909 -14.687 -20.884 1.00 44.59 88 TYR A C 1
ATOM 706 O O . TYR A 1 88 ? -6.762 -13.833 -20.674 1.00 44.59 88 TYR A O 1
ATOM 714 N N . SER A 1 89 ? -6.132 -15.980 -20.639 1.00 38.97 89 SER A N 1
ATOM 715 C CA . SER A 1 89 ? -7.267 -16.477 -19.855 1.00 38.97 89 SER A CA 1
ATOM 716 C C . SER A 1 89 ? -6.963 -16.326 -18.362 1.00 38.97 89 SER A C 1
ATOM 718 O O . SER A 1 89 ? -6.662 -17.299 -17.670 1.00 38.97 89 SER A O 1
ATOM 720 N N . GLY A 1 90 ? -6.972 -15.091 -17.876 1.00 36.03 90 GLY A N 1
ATOM 721 C CA . GLY A 1 90 ? -6.668 -14.779 -16.489 1.00 36.03 90 GLY A CA 1
ATOM 722 C C . GLY A 1 90 ? -7.342 -13.483 -16.095 1.00 36.03 90 GLY A C 1
ATOM 723 O O . GLY A 1 90 ? -7.178 -12.480 -16.779 1.00 36.03 90 GLY A O 1
ATOM 724 N N . LEU A 1 91 ? -8.068 -13.523 -14.981 1.00 35.25 91 LEU A N 1
ATOM 725 C CA . LEU A 1 91 ? -8.744 -12.395 -14.342 1.00 35.25 91 LEU A CA 1
ATOM 726 C C . LEU A 1 91 ? -7.708 -11.412 -13.706 1.00 35.25 91 LEU A C 1
ATOM 728 O O . LEU A 1 91 ? -7.810 -11.126 -12.525 1.00 35.25 91 LEU A O 1
ATOM 732 N N . HIS A 1 92 ? -6.703 -10.990 -14.503 1.00 40.56 92 HIS A N 1
ATOM 733 C CA . HIS A 1 92 ? -5.957 -9.707 -14.590 1.00 40.56 92 HIS A CA 1
ATOM 734 C C . HIS A 1 92 ? -5.012 -9.214 -13.423 1.00 40.56 92 HIS A C 1
ATOM 736 O O . HIS A 1 92 ? -4.581 -10.052 -12.645 1.00 40.56 92 HIS A O 1
ATOM 742 N N . ALA A 1 93 ? -4.58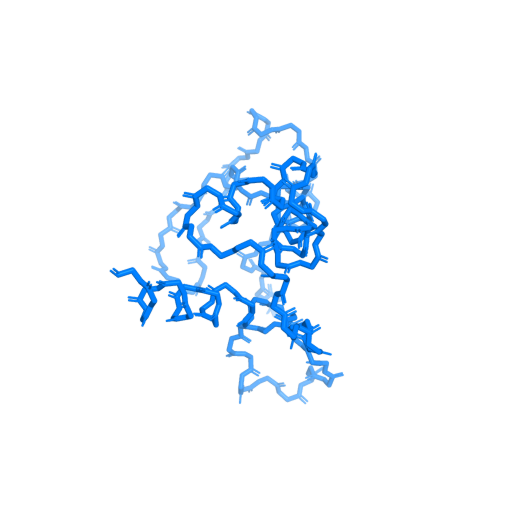8 -7.915 -13.365 1.00 39.44 93 ALA A N 1
ATOM 743 C CA . ALA A 1 93 ? -3.855 -7.106 -12.317 1.00 39.44 93 ALA A CA 1
ATOM 744 C C . ALA A 1 93 ? -4.070 -5.530 -12.272 1.00 39.44 93 ALA A C 1
ATOM 746 O O . ALA A 1 93 ? -3.657 -4.894 -13.227 1.00 39.44 93 ALA A O 1
ATOM 747 N N . VAL A 1 94 ? -4.651 -4.906 -11.183 1.00 38.41 94 VAL A N 1
ATOM 748 C CA . VAL A 1 94 ? -5.022 -3.448 -10.875 1.00 38.41 94 VAL A CA 1
ATOM 749 C C . VAL A 1 94 ? -6.472 -2.975 -10.443 1.00 38.41 94 VAL A C 1
ATOM 751 O O . VAL A 1 94 ? -6.500 -2.083 -9.601 1.00 38.41 94 VAL A O 1
ATOM 754 N N . LEU A 1 95 ? -7.655 -3.449 -10.924 1.00 38.19 95 LEU A N 1
ATOM 755 C CA . LEU A 1 95 ? -9.033 -2.817 -10.794 1.00 38.19 95 LEU A CA 1
ATOM 756 C C . LEU A 1 95 ? -9.481 -2.388 -9.366 1.00 38.19 95 LEU A C 1
ATOM 758 O O . LEU A 1 95 ? -10.440 -1.635 -9.212 1.00 38.19 95 LEU A O 1
ATOM 762 N N . ILE A 1 96 ? -8.782 -2.850 -8.332 1.00 42.28 96 ILE A N 1
ATOM 763 C CA . ILE A 1 96 ? -8.862 -2.382 -6.941 1.00 42.28 96 ILE A CA 1
ATOM 764 C C . ILE A 1 96 ? -8.615 -0.866 -6.822 1.00 42.28 96 ILE A C 1
ATOM 766 O O . ILE A 1 96 ? -9.399 -0.182 -6.172 1.00 42.28 96 ILE A O 1
ATOM 770 N N . HIS A 1 97 ? -7.562 -0.330 -7.452 1.00 40.06 97 HIS A N 1
ATOM 771 C CA . HIS A 1 97 ? -7.093 1.041 -7.190 1.00 40.06 97 HIS A CA 1
ATOM 772 C C . HIS A 1 97 ? -8.129 2.102 -7.623 1.00 40.06 97 HIS A C 1
ATOM 774 O O . HIS A 1 97 ? -8.384 3.057 -6.893 1.00 40.06 97 HIS A O 1
ATOM 780 N N . PHE A 1 98 ? -8.813 1.887 -8.755 1.00 36.84 98 PHE A N 1
ATOM 781 C CA . PHE A 1 98 ? -9.897 2.768 -9.213 1.00 36.84 98 PHE A CA 1
ATOM 782 C C . PHE A 1 98 ? -11.173 2.643 -8.370 1.00 36.84 98 PHE A C 1
ATOM 784 O O . PHE A 1 98 ? -11.733 3.662 -7.986 1.00 36.84 98 PHE A O 1
ATOM 791 N N . TYR A 1 99 ? -11.608 1.428 -8.011 1.00 42.72 99 TYR A N 1
ATOM 792 C CA . TYR A 1 99 ? -12.815 1.256 -7.186 1.00 42.72 99 TYR A CA 1
ATOM 793 C C . TYR A 1 99 ? -12.658 1.829 -5.770 1.00 42.72 99 TYR A C 1
ATOM 795 O O . TYR A 1 99 ? -13.625 2.356 -5.222 1.00 42.72 99 TYR A O 1
ATOM 803 N N . PHE A 1 100 ? -11.459 1.759 -5.183 1.00 47.9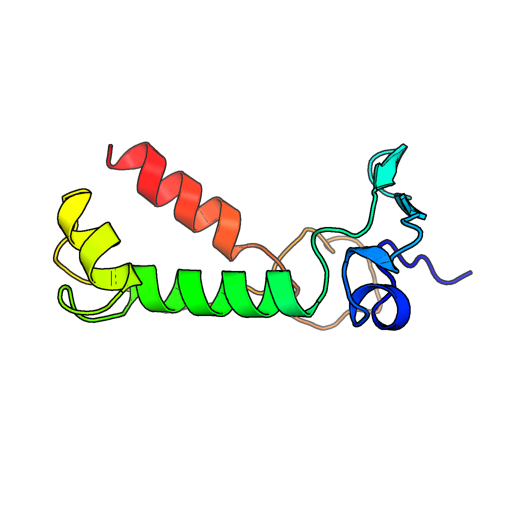1 100 PHE A N 1
ATOM 804 C CA . PHE A 1 100 ? -11.174 2.426 -3.912 1.00 47.91 100 PHE A CA 1
ATOM 805 C C . PHE A 1 100 ? -11.167 3.944 -4.047 1.00 47.91 100 PHE A C 1
ATOM 807 O O . PHE A 1 100 ? -11.786 4.607 -3.222 1.00 47.91 100 PHE A O 1
ATOM 814 N N . LEU A 1 101 ? -10.510 4.500 -5.070 1.00 43.88 101 LEU A N 1
ATOM 815 C CA . LEU A 1 101 ? -10.520 5.946 -5.288 1.00 43.88 101 LEU A CA 1
ATOM 816 C C . LEU A 1 101 ? -11.937 6.461 -5.552 1.00 43.88 101 LEU A C 1
ATOM 818 O O . LEU A 1 101 ? -12.321 7.439 -4.927 1.00 43.88 101 LEU A O 1
ATOM 822 N N . ASP A 1 102 ? -12.748 5.781 -6.363 1.00 42.38 102 ASP A N 1
ATOM 823 C CA . ASP A 1 102 ? -14.141 6.180 -6.582 1.00 42.38 102 ASP A CA 1
ATOM 824 C C . ASP A 1 102 ? -14.985 6.060 -5.304 1.00 42.38 102 ASP A C 1
ATOM 826 O O . ASP A 1 102 ? -15.761 6.968 -5.012 1.00 42.38 102 ASP A O 1
ATOM 830 N N . GLN A 1 103 ? -14.842 5.001 -4.495 1.00 47.25 103 GLN A N 1
ATOM 831 C CA . GLN A 1 103 ? -15.572 4.930 -3.220 1.00 47.25 103 GLN A CA 1
ATOM 832 C C . GLN A 1 103 ? -15.073 5.941 -2.184 1.00 47.25 103 GLN A C 1
ATOM 834 O O . GLN A 1 103 ? -15.883 6.440 -1.419 1.00 47.25 103 GLN A O 1
ATOM 839 N N . ILE A 1 104 ? -13.788 6.289 -2.162 1.00 48.97 104 ILE A N 1
ATOM 840 C CA . ILE A 1 104 ? -13.255 7.300 -1.242 1.00 48.97 104 ILE A CA 1
ATOM 841 C C . ILE A 1 104 ? -13.671 8.709 -1.701 1.00 48.97 104 ILE A C 1
ATOM 843 O O . ILE A 1 104 ? -14.208 9.474 -0.909 1.00 48.97 104 ILE A O 1
ATOM 847 N N . ILE A 1 105 ? -13.513 9.045 -2.985 1.00 48.16 105 ILE A N 1
ATOM 848 C CA . ILE A 1 105 ? -13.840 10.371 -3.543 1.00 48.16 105 ILE A CA 1
ATOM 849 C C . ILE A 1 105 ? -15.347 10.663 -3.498 1.00 48.16 105 ILE A C 1
ATOM 851 O O . ILE A 1 105 ? -15.726 11.816 -3.332 1.00 48.16 105 ILE A O 1
ATOM 855 N N . ASN A 1 106 ? -16.218 9.653 -3.612 1.00 43.38 106 ASN A N 1
ATOM 856 C CA . ASN A 1 106 ? -17.672 9.845 -3.493 1.00 43.38 106 ASN A CA 1
ATOM 857 C C . ASN A 1 106 ? -18.197 9.825 -2.037 1.00 43.38 106 ASN A C 1
ATOM 859 O O . ASN A 1 106 ? -19.408 9.940 -1.843 1.00 43.38 106 ASN A O 1
ATOM 863 N N . TYR A 1 107 ? -17.329 9.665 -1.029 1.00 48.69 107 TYR A N 1
ATOM 864 C CA . TYR A 1 107 ? -17.704 9.655 0.396 1.00 48.69 107 TYR A CA 1
ATOM 865 C C . TYR A 1 107 ? -16.966 10.701 1.268 1.00 48.69 107 TYR A C 1
ATOM 867 O O . TYR A 1 107 ? -17.263 10.785 2.461 1.00 48.69 107 TYR A O 1
ATOM 875 N N . ILE A 1 108 ? -16.067 11.515 0.690 1.00 46.72 108 ILE A N 1
ATOM 876 C CA . ILE A 1 108 ? -15.464 12.718 1.312 1.00 46.72 108 ILE A CA 1
ATOM 877 C C . ILE A 1 108 ? -16.229 13.974 0.869 1.00 46.72 108 ILE A C 1
ATOM 879 O O . ILE A 1 108 ? -16.531 14.808 1.752 1.00 46.72 108 ILE A O 1
#

Radius of gyration: 16.7 Å; chains: 1; bounding box: 38×29×46 Å

Organism: Citrus sinensis (NCBI:txid2711)

pLDDT: mean 71.11, std 19.5, range [31.69, 95.75]

InterPro domains:
  IPR017853 Glycoside hydrolase superfamily [SSF51445] (11-85)
  IPR051563 Glycosyl Hydrolase Family 51 [PTHR31776] (39-90)
  IPR055235 Alpha-L-arabinofuranosidase 1, catalytic domain [PF22848] (40-88)

Sequence (108 aa):
MVKKSISLEASIRPWEDRPGHFGDIWMYWTDDGLGYFEFLKEALDSIEFARSDPNSTWGSVRAAMGHPDPFDLRYVAIGNEDCGKKNYSGLHAVLIHFYFLDQIINYI

Foldseek 3Di:
DDDDQADQVLLVDQLVSRCWDQGPPPRHTDSSSPGDVNVVVVLVLLCCLQAPACPDPNLVVNVVLVRRDHDPPPDRQQDDCPVPDPPDPDSHHDPSVVVVCVVSVVPD